Protein AF-A0A853ZWB2-F1 (afdb_monomer_lite)

Radius of gyration: 12.54 Å; chains: 1; bound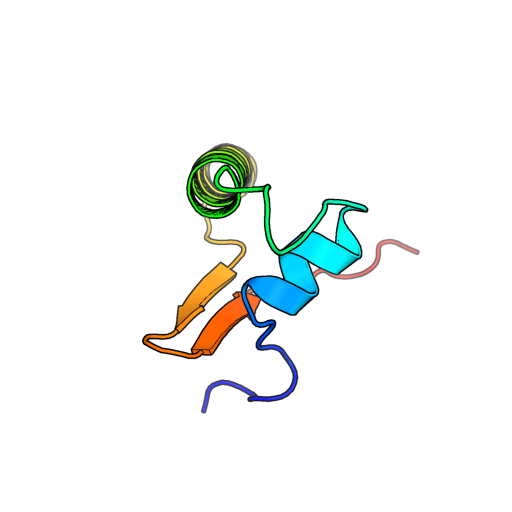ing box: 34×27×29 Å

Organism: NCBI:txid1788301

Sequence (65 aa):
MLNEARICSKQELISGIDKDINNYKGLEMCLSRLQSKFKDTFGERLFRSVRNRGYCLVQDVKSVY

Foldseek 3Di:
DQPVVQFDAPQRVCVVVVHDSVPDPCSVVVQVVVQVVCCVVPVDGQWDADPPGGIGGPDDPDPPD

pLDDT: mean 86.26, std 13.29, range [46.91, 96.0]

InterPro domains:
  IPR016032 Signal transduction response regulator, C-terminal effector [SSF46894] (2-59)
  IPR036388 Winged helix-like DNA-binding domain superfamily [G3DSA:1.10.10.10] (1-64)

Structure (mmCIF, N/CA/C/O backbone):
data_AF-A0A853ZWB2-F1
#
_entry.id   AF-A0A853ZWB2-F1
#
loop_
_atom_site.group_PDB
_atom_site.id
_atom_site.type_symbol
_atom_site.label_atom_id
_atom_site.label_alt_id
_atom_site.label_comp_id
_atom_site.label_asym_id
_atom_site.label_entity_id
_atom_site.label_seq_id
_atom_site.pdbx_PDB_ins_code
_atom_site.Cartn_x
_atom_site.Cartn_y
_atom_site.Cartn_z
_atom_site.occupancy
_atom_site.B_iso_or_equiv
_atom_site.auth_seq_id
_atom_site.auth_comp_id
_atom_site.auth_asym_id
_atom_site.auth_atom_id
_atom_site.pdbx_PDB_model_num
ATOM 1 N N . MET A 1 1 ? -6.033 -17.947 7.993 1.00 47.09 1 MET A N 1
ATOM 2 C CA . MET A 1 1 ? -5.204 -17.909 6.768 1.00 47.09 1 MET A CA 1
ATOM 3 C C . MET A 1 1 ? -5.417 -16.560 6.101 1.00 47.09 1 MET A C 1
ATOM 5 O O . MET A 1 1 ? -6.562 -16.142 6.008 1.00 47.09 1 MET A O 1
ATOM 9 N N . LEU A 1 2 ? -4.353 -15.849 5.716 1.00 54.75 2 LEU A N 1
ATOM 10 C CA . LEU A 1 2 ? -4.490 -14.656 4.870 1.00 54.75 2 LEU A CA 1
ATOM 11 C C . LEU A 1 2 ? -5.025 -15.126 3.513 1.00 54.75 2 LEU A C 1
ATOM 13 O O . LEU A 1 2 ? -4.431 -16.016 2.914 1.00 54.75 2 LEU A O 1
ATOM 17 N N . ASN A 1 3 ? -6.159 -14.585 3.075 1.00 61.53 3 ASN A N 1
ATOM 18 C CA . ASN A 1 3 ? -6.735 -14.924 1.780 1.00 61.53 3 ASN A CA 1
ATOM 19 C C . ASN A 1 3 ? -5.806 -14.361 0.691 1.00 61.53 3 ASN A C 1
ATOM 21 O O . ASN A 1 3 ? -5.720 -13.142 0.535 1.00 61.53 3 ASN A O 1
ATOM 25 N N . GLU A 1 4 ? -5.062 -15.225 -0.007 1.00 63.62 4 GLU A N 1
ATOM 26 C CA . GLU A 1 4 ? -4.046 -14.817 -0.994 1.00 63.62 4 GLU A CA 1
ATOM 27 C C . GLU A 1 4 ? -4.634 -13.933 -2.107 1.00 63.62 4 GLU A C 1
ATOM 29 O O . GLU A 1 4 ? -3.933 -13.078 -2.637 1.00 63.62 4 GLU A O 1
ATOM 34 N N . ALA A 1 5 ? -5.944 -14.045 -2.357 1.00 63.28 5 ALA A N 1
ATOM 35 C CA . ALA A 1 5 ? -6.706 -13.220 -3.293 1.00 63.28 5 ALA A CA 1
ATOM 36 C C . ALA A 1 5 ? -6.715 -11.707 -2.979 1.00 63.28 5 ALA A C 1
ATOM 38 O O . ALA A 1 5 ? -7.106 -10.918 -3.831 1.00 63.28 5 ALA A O 1
ATOM 39 N N . ARG A 1 6 ? -6.318 -11.278 -1.770 1.00 76.56 6 ARG A N 1
ATOM 40 C CA . ARG A 1 6 ? -6.278 -9.851 -1.372 1.00 76.56 6 ARG A CA 1
ATOM 41 C C . ARG A 1 6 ? -4.868 -9.259 -1.364 1.00 76.56 6 ARG A C 1
ATOM 43 O O . ARG A 1 6 ? -4.677 -8.159 -0.838 1.00 76.56 6 ARG A O 1
ATOM 50 N N . ILE A 1 7 ? -3.876 -10.000 -1.862 1.00 88.44 7 ILE A N 1
ATOM 51 C CA . ILE A 1 7 ? -2.487 -9.548 -1.930 1.00 88.44 7 ILE A CA 1
ATOM 52 C C . ILE A 1 7 ? -2.249 -8.891 -3.287 1.00 88.44 7 ILE A C 1
ATOM 54 O O . ILE A 1 7 ? -2.350 -9.554 -4.310 1.00 88.44 7 ILE A O 1
ATOM 58 N N . CYS A 1 8 ? -1.852 -7.620 -3.275 1.00 91.44 8 CYS A N 1
ATOM 59 C CA . CYS A 1 8 ? -1.365 -6.921 -4.459 1.00 91.44 8 CYS A CA 1
ATOM 60 C C . CYS A 1 8 ? 0.156 -6.778 -4.383 1.00 91.44 8 CYS A C 1
ATOM 62 O O . CYS A 1 8 ? 0.715 -6.358 -3.359 1.00 91.44 8 CYS A O 1
ATOM 64 N N . SER A 1 9 ? 0.837 -7.094 -5.479 1.00 93.38 9 SER A N 1
ATOM 65 C CA . SER A 1 9 ? 2.262 -6.835 -5.631 1.00 93.38 9 SER A CA 1
ATOM 66 C C . SER A 1 9 ? 2.552 -5.340 -5.732 1.00 93.38 9 SER A C 1
ATOM 68 O O . SER A 1 9 ? 1.685 -4.511 -6.013 1.00 93.38 9 SER A O 1
ATOM 70 N N . LYS A 1 10 ? 3.819 -4.970 -5.521 1.00 92.88 10 LYS A N 1
ATOM 71 C CA . LYS A 1 10 ? 4.243 -3.575 -5.694 1.00 92.88 10 LYS A CA 1
ATOM 72 C C . LYS A 1 10 ? 3.998 -3.082 -7.118 1.00 92.88 10 LYS A C 1
ATOM 74 O O . LYS A 1 10 ? 3.588 -1.945 -7.290 1.00 92.88 10 LYS A O 1
ATOM 79 N N . GLN A 1 11 ? 4.220 -3.930 -8.117 1.00 93.56 11 GLN A N 1
ATOM 80 C CA . GLN A 1 11 ? 4.046 -3.560 -9.520 1.00 93.56 11 GLN A CA 1
ATOM 81 C C . GLN A 1 11 ? 2.570 -3.332 -9.857 1.00 93.56 11 GLN A C 1
ATOM 83 O O . GLN A 1 11 ? 2.251 -2.318 -10.468 1.00 93.56 11 GLN A O 1
ATOM 88 N N . GLU A 1 12 ? 1.674 -4.202 -9.384 1.00 93.38 12 GLU A N 1
ATOM 89 C CA . GLU A 1 12 ? 0.224 -4.030 -9.552 1.00 93.38 12 GLU A CA 1
ATOM 90 C C . GLU A 1 12 ? -0.278 -2.755 -8.876 1.00 93.38 12 GLU A C 1
ATOM 92 O O . GLU A 1 12 ? -1.050 -2.012 -9.470 1.00 93.38 12 GLU A O 1
ATOM 97 N N . LEU A 1 13 ? 0.203 -2.451 -7.664 1.00 93.88 13 LEU A N 1
ATOM 98 C CA . LEU A 1 13 ? -0.163 -1.212 -6.975 1.00 93.88 13 LEU A CA 1
ATOM 99 C C . LEU A 1 13 ? 0.328 0.028 -7.719 1.00 93.88 13 LEU A C 1
ATOM 101 O O . LEU A 1 13 ? -0.412 0.999 -7.803 1.00 93.88 13 LEU A O 1
ATOM 105 N N . ILE A 1 14 ? 1.553 0.004 -8.252 1.00 95.19 14 ILE A N 1
ATOM 106 C CA . ILE A 1 14 ? 2.123 1.120 -9.021 1.00 95.19 14 ILE A CA 1
ATOM 107 C C . ILE A 1 14 ? 1.354 1.312 -10.333 1.00 95.19 14 ILE A C 1
ATOM 109 O O . ILE A 1 14 ? 0.995 2.440 -10.665 1.00 95.19 14 ILE A O 1
ATOM 113 N N . SER A 1 15 ? 1.037 0.218 -11.030 1.00 94.56 15 SER A N 1
ATOM 114 C CA . SER A 1 15 ? 0.214 0.251 -12.239 1.00 94.56 15 SER A CA 1
ATOM 115 C C . SER A 1 15 ? -1.202 0.754 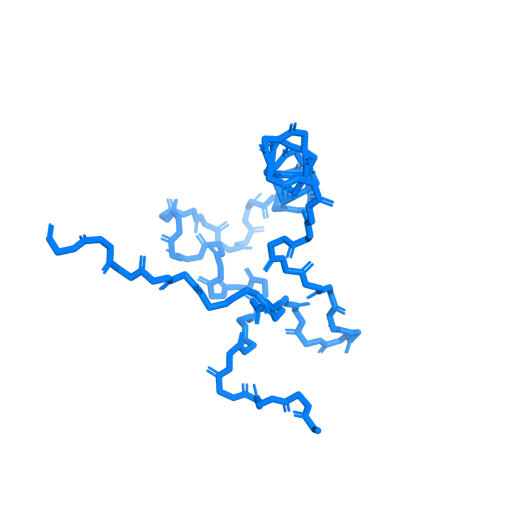-11.955 1.00 94.56 15 SER A C 1
ATOM 117 O O . SER A 1 15 ? -1.736 1.521 -12.742 1.00 94.56 15 SER A O 1
ATOM 119 N N . GLY A 1 16 ? -1.805 0.353 -10.832 1.00 92.62 16 GLY A N 1
ATOM 120 C CA . GLY A 1 16 ? -3.167 0.740 -10.457 1.00 92.62 16 GLY A CA 1
ATOM 121 C C . GLY A 1 16 ? -3.324 2.201 -10.023 1.00 92.62 16 GLY A C 1
ATOM 122 O O . GLY A 1 16 ? -4.449 2.677 -9.920 1.00 92.62 16 GLY A O 1
ATOM 123 N N . ILE A 1 17 ? -2.222 2.914 -9.767 1.00 93.31 17 ILE A N 1
ATOM 124 C CA . ILE A 1 17 ? -2.212 4.369 -9.524 1.00 93.31 17 ILE A CA 1
ATOM 125 C C . ILE A 1 17 ? -1.667 5.156 -10.727 1.00 93.31 17 ILE A C 1
ATOM 127 O O . ILE A 1 17 ? -1.206 6.290 -10.560 1.00 93.31 17 ILE A O 1
ATOM 131 N N . ASP A 1 18 ? -1.664 4.536 -11.912 1.00 93.62 18 ASP A N 1
ATOM 132 C CA . ASP A 1 18 ? -1.202 5.107 -13.182 1.00 93.62 18 ASP A CA 1
ATOM 133 C C . ASP A 1 18 ? 0.230 5.663 -13.109 1.00 93.62 18 ASP A C 1
ATOM 135 O O . ASP A 1 18 ? 0.545 6.767 -13.569 1.00 93.62 18 ASP A O 1
ATOM 139 N N . LYS A 1 19 ? 1.128 4.902 -12.475 1.00 94.25 19 LYS A N 1
ATOM 140 C CA . LYS A 1 19 ? 2.559 5.215 -12.401 1.00 94.25 19 LYS A CA 1
ATOM 141 C C . LYS A 1 19 ? 3.386 4.191 -13.169 1.00 94.25 19 LYS A C 1
ATOM 143 O O . LYS A 1 19 ? 3.045 3.017 -13.264 1.00 94.25 19 LYS A O 1
ATOM 148 N N . ASP A 1 20 ? 4.526 4.649 -13.681 1.00 93.31 20 ASP A N 1
ATOM 149 C CA . ASP A 1 20 ? 5.496 3.784 -14.347 1.00 93.31 20 ASP A CA 1
ATOM 150 C C . ASP A 1 20 ? 6.230 2.911 -13.321 1.00 93.31 20 ASP A C 1
ATOM 152 O O . ASP A 1 20 ? 6.938 3.409 -12.442 1.00 93.31 20 ASP A O 1
ATOM 156 N N . ILE A 1 21 ? 6.086 1.596 -13.476 1.00 91.56 21 ILE A N 1
ATOM 157 C CA . ILE A 1 21 ? 6.683 0.558 -12.631 1.00 91.56 21 ILE A CA 1
ATOM 158 C C . ILE A 1 21 ? 8.216 0.669 -12.564 1.00 91.56 21 ILE A C 1
ATOM 160 O O . ILE A 1 21 ? 8.815 0.377 -11.525 1.00 91.56 21 ILE A O 1
ATOM 164 N N . ASN A 1 22 ? 8.868 1.108 -13.641 1.00 92.12 22 ASN A N 1
ATOM 165 C CA . ASN A 1 22 ? 10.327 1.165 -13.718 1.00 92.12 22 ASN A CA 1
ATOM 166 C C . ASN A 1 22 ? 10.890 2.385 -12.979 1.00 92.12 22 ASN A C 1
ATOM 168 O O . ASN A 1 22 ? 11.900 2.283 -12.269 1.00 92.12 22 ASN A O 1
ATOM 172 N N . ASN A 1 23 ? 10.198 3.518 -13.093 1.00 92.62 23 ASN A N 1
ATOM 173 C CA . ASN A 1 23 ? 10.671 4.820 -12.627 1.00 92.62 23 ASN A CA 1
ATOM 174 C C . ASN A 1 23 ? 10.123 5.220 -11.251 1.00 92.62 23 ASN A C 1
ATOM 176 O O . ASN A 1 23 ? 10.777 5.946 -10.501 1.00 92.62 23 ASN A O 1
ATOM 180 N N . TYR A 1 24 ? 8.943 4.738 -10.870 1.00 94.38 24 TYR A N 1
ATOM 181 C CA . TYR A 1 24 ? 8.317 5.134 -9.618 1.00 94.38 24 TYR A CA 1
ATOM 182 C C . TYR A 1 24 ? 8.881 4.359 -8.416 1.00 94.38 24 TYR A C 1
ATOM 184 O O . TYR A 1 24 ? 8.764 3.139 -8.321 1.00 94.38 24 TYR A O 1
ATOM 192 N N . LYS A 1 25 ? 9.475 5.085 -7.459 1.00 91.44 25 LYS A N 1
ATOM 193 C CA . LYS A 1 25 ? 10.058 4.537 -6.213 1.00 91.44 25 LYS A CA 1
ATOM 194 C C . LYS A 1 25 ? 9.353 5.024 -4.938 1.00 91.44 25 LYS A C 1
ATOM 196 O O . LYS A 1 25 ? 9.822 4.776 -3.834 1.00 91.44 25 LYS A O 1
ATOM 201 N N . GLY A 1 26 ? 8.244 5.752 -5.084 1.00 95.00 26 GLY A N 1
ATOM 202 C CA . GLY A 1 26 ? 7.534 6.393 -3.971 1.00 95.00 26 GLY A CA 1
ATOM 203 C C . GLY A 1 26 ? 6.503 5.512 -3.262 1.00 95.00 26 GLY A C 1
ATOM 204 O O . GLY A 1 26 ? 5.888 5.977 -2.302 1.00 95.00 26 GLY A O 1
ATOM 205 N N . LEU A 1 27 ? 6.296 4.269 -3.716 1.00 94.06 27 LEU A N 1
ATOM 206 C CA . LEU A 1 27 ? 5.185 3.426 -3.270 1.00 94.06 27 LEU A CA 1
ATOM 207 C C . LEU A 1 27 ? 5.200 3.216 -1.753 1.00 94.06 27 LEU A C 1
ATOM 209 O O . LEU A 1 27 ? 4.198 3.468 -1.087 1.00 94.06 27 LEU A O 1
ATOM 213 N N . GLU A 1 28 ? 6.335 2.802 -1.192 1.00 93.44 28 GLU A N 1
ATOM 214 C CA . GLU A 1 28 ? 6.477 2.530 0.238 1.00 93.44 28 GLU A CA 1
ATOM 215 C C . GLU A 1 28 ? 6.163 3.771 1.094 1.00 93.44 28 GLU A C 1
ATOM 217 O O . GLU A 1 28 ? 5.507 3.663 2.134 1.00 93.44 28 GLU A O 1
ATOM 222 N N . MET A 1 29 ? 6.574 4.960 0.639 1.00 96.00 29 MET A N 1
ATOM 223 C CA . MET A 1 29 ? 6.296 6.225 1.326 1.00 96.00 29 MET A CA 1
ATOM 224 C C . MET A 1 29 ? 4.805 6.573 1.275 1.00 96.00 29 MET A C 1
ATOM 226 O O . MET A 1 29 ? 4.222 6.928 2.302 1.00 96.00 29 MET A O 1
ATOM 230 N N . CYS A 1 30 ? 4.180 6.459 0.101 1.00 94.56 30 CYS A N 1
ATOM 231 C CA . CYS A 1 30 ? 2.749 6.700 -0.077 1.00 94.56 30 CYS A CA 1
ATOM 232 C C . CYS A 1 30 ? 1.913 5.755 0.789 1.00 94.56 30 CYS A C 1
ATOM 234 O O . CYS A 1 30 ? 1.002 6.206 1.481 1.00 94.56 30 CYS A O 1
ATOM 236 N N . LEU A 1 31 ? 2.272 4.471 0.821 1.00 94.81 31 LEU A N 1
ATOM 237 C CA . LEU A 1 31 ? 1.616 3.480 1.666 1.00 94.81 31 LEU A CA 1
ATOM 238 C C . LEU A 1 31 ? 1.811 3.790 3.153 1.00 94.81 31 LEU A C 1
ATOM 240 O O . LEU A 1 31 ? 0.842 3.762 3.904 1.00 94.81 31 LEU A O 1
ATOM 244 N N . SER A 1 32 ? 3.015 4.165 3.589 1.00 94.56 32 SER A N 1
ATOM 245 C CA . SER A 1 32 ? 3.246 4.585 4.978 1.00 94.56 32 SER A CA 1
ATOM 246 C C . SER A 1 32 ? 2.332 5.752 5.379 1.00 94.56 32 SER A C 1
ATOM 248 O O . SER A 1 32 ? 1.627 5.678 6.384 1.00 94.56 32 SER A O 1
ATOM 250 N N . ARG A 1 33 ? 2.254 6.794 4.539 1.00 95.94 33 ARG A N 1
ATOM 251 C CA . ARG A 1 33 ? 1.392 7.963 4.780 1.00 95.94 33 ARG A CA 1
ATOM 252 C C . ARG A 1 33 ? -0.094 7.604 4.801 1.00 95.94 33 ARG A C 1
ATOM 254 O O . ARG A 1 33 ? -0.811 8.053 5.692 1.00 95.94 33 ARG A O 1
ATOM 261 N N . LEU A 1 34 ? -0.550 6.789 3.849 1.00 94.31 34 LEU A N 1
ATOM 262 C CA . LEU A 1 34 ? -1.937 6.326 3.778 1.00 94.31 34 LEU A CA 1
ATOM 263 C C . LEU A 1 34 ? -2.311 5.515 5.021 1.00 94.31 34 LEU A C 1
ATOM 265 O O . LEU A 1 34 ? -3.349 5.755 5.630 1.00 94.31 34 LEU A O 1
ATOM 269 N N . GLN A 1 35 ? -1.439 4.592 5.418 1.00 94.00 35 GLN A N 1
ATOM 270 C CA . GLN A 1 35 ? -1.624 3.752 6.590 1.00 94.00 35 GLN A CA 1
ATOM 271 C C . GLN A 1 35 ? -1.711 4.581 7.876 1.00 94.00 35 GLN A C 1
ATOM 273 O O . GLN A 1 35 ? -2.576 4.300 8.703 1.00 94.00 35 GLN A O 1
ATOM 278 N N . SER A 1 36 ? -0.846 5.588 8.044 1.00 95.38 36 SER A N 1
ATOM 279 C CA . SER A 1 36 ? -0.899 6.496 9.196 1.00 95.38 36 SER A CA 1
ATOM 280 C C . SER A 1 36 ? -2.209 7.275 9.222 1.00 95.38 36 SER A C 1
ATOM 282 O O . SER A 1 36 ? -2.936 7.187 10.202 1.00 95.38 36 SER A O 1
ATOM 284 N N . LYS A 1 37 ? -2.586 7.921 8.110 1.00 94.94 37 LYS A N 1
ATOM 285 C CA . LYS A 1 37 ? -3.847 8.675 8.022 1.00 94.94 37 LYS A CA 1
ATOM 286 C C . LYS A 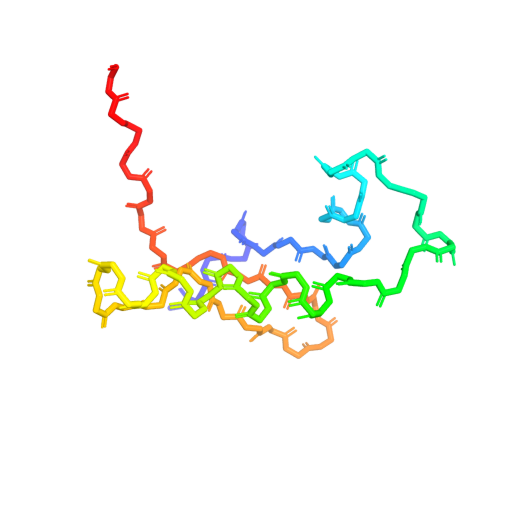1 37 ? -5.069 7.801 8.320 1.00 94.94 37 LYS A C 1
ATOM 288 O O . LYS A 1 37 ? -5.983 8.227 9.022 1.00 94.94 37 LYS A O 1
ATOM 293 N N . PHE A 1 38 ? -5.084 6.576 7.794 1.00 92.88 38 PHE A N 1
ATOM 294 C CA . PHE A 1 38 ? -6.157 5.622 8.051 1.00 92.88 38 PHE A CA 1
ATOM 295 C C . PHE A 1 38 ? -6.215 5.234 9.531 1.00 92.88 38 PHE A C 1
ATOM 297 O O . PHE A 1 38 ? -7.282 5.269 10.136 1.00 92.88 38 PHE A O 1
ATOM 304 N N . LYS A 1 39 ? -5.063 4.932 10.137 1.00 91.75 39 LYS A N 1
ATOM 305 C CA . LYS A 1 39 ? -4.972 4.599 11.560 1.00 91.75 39 LYS A CA 1
ATOM 306 C C . LYS A 1 39 ? -5.421 5.754 12.451 1.00 91.75 39 LYS A C 1
ATOM 308 O O . LYS A 1 39 ? -6.130 5.510 13.417 1.00 9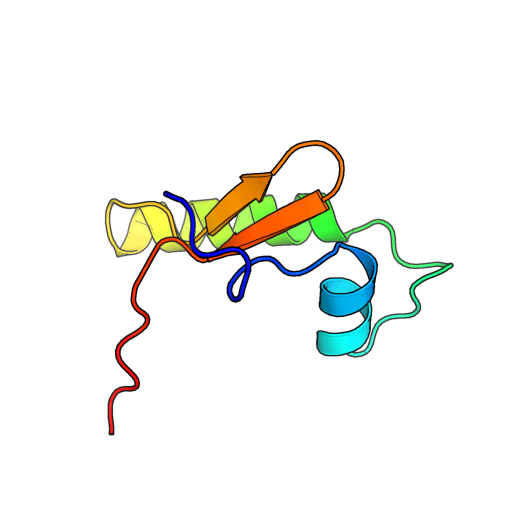1.75 39 LYS A O 1
ATOM 313 N N . ASP A 1 40 ? -5.054 6.984 12.118 1.00 94.06 40 ASP A N 1
ATOM 314 C CA . ASP A 1 40 ? -5.449 8.163 12.891 1.00 94.06 40 ASP A CA 1
ATOM 315 C C . ASP A 1 40 ? -6.965 8.413 12.812 1.00 94.06 40 ASP A C 1
ATOM 317 O O . ASP A 1 40 ? -7.559 8.921 13.757 1.00 94.06 40 ASP A O 1
ATOM 321 N N . THR A 1 41 ? -7.604 8.013 11.707 1.00 92.31 41 THR A N 1
ATOM 322 C CA . THR A 1 41 ? -9.048 8.200 11.486 1.00 92.31 41 THR A CA 1
ATOM 323 C C . THR A 1 41 ? -9.887 7.062 12.077 1.00 92.31 41 THR A C 1
ATOM 325 O O . THR A 1 41 ? -10.943 7.310 12.651 1.00 92.31 41 THR A O 1
ATOM 328 N N . PHE A 1 42 ? -9.437 5.812 11.935 1.00 89.31 42 PHE A N 1
ATOM 329 C CA . PHE A 1 42 ? -10.229 4.613 12.249 1.00 89.31 42 PHE A CA 1
ATOM 330 C C . PHE A 1 42 ? -9.670 3.784 13.415 1.00 89.31 42 PHE A C 1
ATOM 332 O O . PHE A 1 42 ? -10.277 2.799 13.819 1.00 89.31 42 PHE A O 1
ATOM 339 N N . GLY A 1 43 ? -8.501 4.138 13.956 1.00 90.12 43 GLY A N 1
ATOM 340 C CA . GLY A 1 43 ? -7.847 3.422 15.057 1.00 90.12 43 GLY A CA 1
ATOM 341 C C . GLY A 1 43 ? -7.172 2.104 14.661 1.00 90.12 43 GLY A C 1
ATOM 342 O O . GLY A 1 43 ? -6.542 1.458 15.499 1.00 90.12 43 GLY A O 1
ATOM 343 N N . GLU A 1 44 ? -7.247 1.699 13.391 1.00 89.62 44 GLU A N 1
ATOM 344 C CA . GLU A 1 44 ? -6.773 0.392 12.931 1.00 89.62 44 GLU A CA 1
ATOM 345 C C . GLU A 1 44 ? -5.959 0.431 11.630 1.00 89.62 44 GLU A C 1
ATOM 347 O O . GLU A 1 44 ? -5.658 1.481 11.067 1.00 89.62 44 GLU A O 1
ATOM 352 N N . ARG A 1 45 ? -5.505 -0.742 11.173 1.00 88.94 45 ARG A N 1
ATOM 353 C CA . ARG A 1 45 ? -4.622 -0.876 10.010 1.00 88.94 45 ARG A CA 1
ATOM 354 C C . ARG A 1 45 ? -5.429 -1.178 8.748 1.00 88.94 45 ARG A C 1
ATOM 356 O O . ARG A 1 45 ? -6.149 -2.163 8.737 1.00 88.94 45 ARG A O 1
ATOM 363 N N . LEU A 1 46 ? -5.194 -0.439 7.662 1.00 90.12 46 LEU A N 1
ATOM 364 C CA . LEU A 1 46 ? -5.822 -0.722 6.363 1.00 90.12 46 LEU A CA 1
ATOM 365 C C . LEU A 1 46 ? -5.229 -1.967 5.684 1.00 90.12 46 L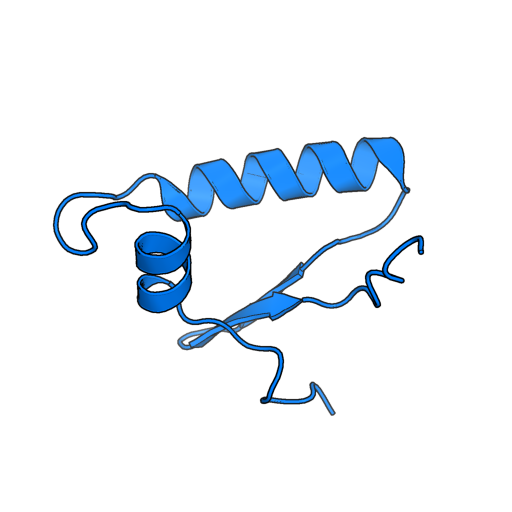EU A C 1
ATOM 367 O O . LEU A 1 46 ? -5.953 -2.846 5.215 1.00 90.12 46 LEU A O 1
ATOM 371 N N . PHE A 1 47 ? -3.897 -2.065 5.652 1.00 92.44 47 PHE A N 1
ATOM 372 C CA . PHE A 1 47 ? -3.183 -3.185 5.037 1.00 92.44 47 PHE A CA 1
ATOM 373 C C . PHE A 1 47 ? -1.971 -3.645 5.862 1.00 92.44 47 PHE A C 1
ATOM 375 O O . PHE A 1 47 ? -1.513 -2.996 6.813 1.00 92.44 47 PHE A O 1
ATOM 382 N N . ARG A 1 48 ? -1.437 -4.812 5.493 1.00 91.50 48 ARG A N 1
ATOM 383 C CA . ARG A 1 48 ? -0.196 -5.399 6.019 1.00 91.50 48 ARG A CA 1
ATOM 384 C C . ARG A 1 48 ? 0.777 -5.656 4.877 1.00 91.50 48 ARG A C 1
ATOM 386 O O . ARG A 1 48 ? 0.350 -6.038 3.793 1.00 91.50 48 ARG A O 1
ATOM 393 N N . SER A 1 49 ? 2.075 -5.480 5.116 1.00 91.50 49 SER A N 1
ATOM 394 C CA . SER A 1 49 ? 3.071 -5.947 4.150 1.00 91.50 49 SER A CA 1
ATOM 395 C C . SER A 1 49 ? 3.233 -7.462 4.262 1.00 91.50 49 SER A C 1
ATOM 397 O O . SER A 1 49 ? 3.179 -8.037 5.351 1.00 91.50 49 SER A O 1
ATOM 399 N N . VAL A 1 50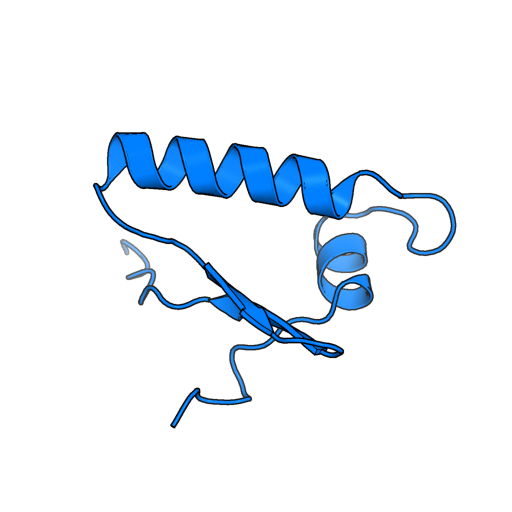 ? 3.420 -8.105 3.116 1.00 91.00 50 VAL A N 1
ATOM 400 C CA . VAL A 1 50 ? 3.703 -9.531 2.991 1.00 91.00 50 VAL A CA 1
ATOM 401 C C . VAL A 1 50 ? 5.076 -9.657 2.350 1.00 91.00 50 VAL A C 1
ATOM 403 O O . VAL A 1 50 ? 5.297 -9.212 1.219 1.00 91.00 50 VAL A O 1
ATOM 406 N N . ARG A 1 51 ? 6.025 -10.229 3.099 1.00 88.12 51 ARG A N 1
ATOM 407 C CA . ARG A 1 51 ? 7.427 -10.335 2.681 1.00 88.12 51 ARG A CA 1
ATOM 408 C C . ARG A 1 51 ? 7.524 -11.023 1.318 1.00 88.12 51 ARG A C 1
ATOM 410 O O . ARG A 1 51 ? 6.909 -12.062 1.108 1.00 88.12 51 ARG A O 1
ATOM 417 N N . ASN A 1 52 ? 8.297 -10.422 0.413 1.00 89.06 52 ASN A N 1
ATOM 418 C CA . ASN A 1 52 ? 8.530 -10.897 -0.957 1.00 89.06 52 ASN A CA 1
ATOM 419 C C . ASN A 1 52 ? 7.267 -11.044 -1.828 1.00 89.06 52 ASN A C 1
ATOM 421 O O . ASN A 1 52 ? 7.339 -11.667 -2.880 1.00 89.06 52 ASN A O 1
ATOM 425 N N . ARG A 1 53 ? 6.121 -10.485 -1.413 1.00 91.06 53 ARG A N 1
ATOM 426 C CA . ARG A 1 53 ? 4.868 -10.557 -2.181 1.00 91.06 53 ARG A CA 1
ATOM 427 C C . ARG A 1 53 ? 4.238 -9.193 -2.434 1.00 91.06 53 ARG A C 1
ATOM 429 O O . ARG A 1 53 ? 3.828 -8.935 -3.553 1.00 91.06 53 ARG A O 1
ATOM 436 N N . GLY A 1 54 ? 4.212 -8.301 -1.442 1.00 92.88 54 GLY A N 1
ATOM 437 C CA . GLY A 1 54 ? 3.604 -6.974 -1.587 1.00 92.88 54 GLY A CA 1
ATOM 438 C C . GLY A 1 54 ? 2.782 -6.579 -0.369 1.00 92.88 54 GLY A C 1
ATOM 439 O O . GLY A 1 54 ? 3.295 -6.613 0.751 1.00 92.88 54 GLY A O 1
ATOM 440 N N . TYR A 1 55 ? 1.521 -6.200 -0.580 1.00 93.69 55 TYR A N 1
ATOM 441 C CA . TYR A 1 55 ? 0.626 -5.709 0.467 1.00 93.69 55 TYR A CA 1
ATOM 442 C C . TYR A 1 55 ? -0.725 -6.417 0.418 1.00 93.69 55 TYR A C 1
ATOM 444 O O . TYR A 1 55 ? -1.292 -6.614 -0.648 1.00 93.69 55 TYR A O 1
ATOM 452 N N . CYS A 1 56 ? -1.237 -6.787 1.588 1.00 92.00 56 CYS A N 1
ATOM 453 C CA . CYS A 1 56 ? -2.544 -7.405 1.761 1.00 92.00 56 CYS A CA 1
ATOM 454 C C . CYS A 1 56 ? -3.480 -6.426 2.454 1.00 92.00 56 CYS A C 1
ATOM 456 O O . CYS A 1 56 ? -3.173 -5.958 3.555 1.00 92.00 56 CYS A O 1
ATOM 458 N N . LEU A 1 57 ? -4.634 -6.166 1.853 1.00 89.06 57 LEU A N 1
ATOM 459 C CA . LEU A 1 57 ? -5.702 -5.427 2.514 1.00 89.06 57 LEU A CA 1
ATOM 460 C C . LEU A 1 57 ? -6.257 -6.286 3.664 1.00 89.06 57 LEU A C 1
ATOM 462 O O . LEU A 1 57 ? -6.592 -7.453 3.452 1.00 89.06 57 LEU A O 1
ATOM 466 N N . VAL A 1 58 ? -6.294 -5.742 4.882 1.00 86.38 58 VAL A N 1
ATOM 467 C CA . VAL A 1 58 ? -6.744 -6.483 6.080 1.00 86.38 58 VAL A CA 1
ATOM 468 C C . VAL A 1 58 ? -8.085 -6.016 6.613 1.00 86.38 58 VAL A C 1
ATOM 470 O O . VAL A 1 58 ? -8.689 -6.719 7.414 1.00 86.38 58 VAL A O 1
ATOM 473 N N . GLN A 1 59 ? -8.550 -4.861 6.154 1.00 75.94 59 GLN A N 1
ATOM 474 C CA . GLN A 1 59 ? -9.893 -4.398 6.434 1.00 75.94 59 GLN A CA 1
ATOM 475 C C . GLN A 1 59 ? -10.871 -4.908 5.375 1.00 75.94 59 GLN A C 1
ATOM 477 O O . GLN A 1 59 ? -10.547 -4.951 4.186 1.00 75.94 59 GLN A O 1
ATOM 482 N N . ASP A 1 60 ? -12.094 -5.224 5.788 1.00 70.44 60 ASP A N 1
ATOM 483 C CA . ASP A 1 60 ? -13.221 -5.277 4.866 1.00 70.44 60 ASP A CA 1
ATOM 484 C C . ASP A 1 60 ? -13.717 -3.859 4.638 1.00 70.44 60 ASP A C 1
ATOM 486 O O . ASP A 1 60 ? -14.501 -3.318 5.418 1.00 70.44 60 ASP A O 1
ATOM 490 N N . VAL A 1 61 ? -13.220 -3.249 3.560 1.00 64.50 61 VAL A N 1
ATOM 491 C CA . VAL A 1 61 ? -13.767 -1.994 3.051 1.00 64.50 61 VAL A CA 1
ATOM 492 C C . VAL A 1 61 ? -15.190 -2.309 2.608 1.00 64.50 61 VAL A C 1
ATOM 494 O O . VAL A 1 61 ? -15.420 -2.829 1.518 1.00 64.50 61 VAL A O 1
ATOM 497 N N . LYS A 1 62 ? -16.153 -2.069 3.500 1.00 61.50 62 LYS A N 1
ATOM 498 C CA . LYS A 1 62 ? -17.567 -2.124 3.152 1.00 61.50 62 LYS A CA 1
ATOM 499 C C . LYS A 1 62 ? -17.779 -1.021 2.130 1.00 61.50 62 LYS A C 1
ATOM 501 O O . LYS A 1 62 ? -17.628 0.150 2.472 1.00 61.50 62 LYS A O 1
ATOM 506 N N . SER A 1 63 ? -18.070 -1.392 0.885 1.00 53.59 63 SER A N 1
ATOM 507 C CA . SER A 1 63 ? -18.513 -0.408 -0.096 1.00 53.59 63 SER A CA 1
ATOM 508 C C . SER A 1 63 ? -19.772 0.223 0.482 1.00 53.59 63 SER A C 1
ATOM 510 O O . SER A 1 63 ? -20.772 -0.466 0.691 1.00 53.59 63 SER A O 1
ATOM 512 N N . VAL A 1 64 ? -19.686 1.495 0.858 1.00 56.75 64 VAL A N 1
ATOM 513 C CA . VAL A 1 64 ? -20.879 2.261 1.194 1.00 56.75 64 VAL A CA 1
ATOM 514 C C . VAL A 1 64 ? -21.594 2.450 -0.139 1.00 56.75 64 VAL A C 1
ATOM 516 O O . VAL A 1 64 ? -20.976 2.946 -1.080 1.00 56.75 64 VAL A O 1
ATOM 519 N N . TYR A 1 65 ? -22.803 1.891 -0.211 1.00 46.91 65 TYR A N 1
ATOM 520 C CA . TYR A 1 65 ? -23.708 1.876 -1.362 1.00 46.91 65 TYR A CA 1
ATOM 521 C C . TYR A 1 65 ? -23.736 3.188 -2.147 1.00 46.91 65 TYR A C 1
ATOM 523 O O . TYR A 1 65 ? -23.760 4.258 -1.495 1.00 46.91 65 TYR A O 1
#

Secondary structure (DSSP, 8-state):
---GGGEE-HHHHHHHTT--TTT---HHHHHHHHHHHHHHHHSS-SEEEETTTEEEE-S------